Protein AF-A0A533BEF3-F1 (afdb_monomer_lite)

Structure (mmCIF, N/CA/C/O backbone):
data_AF-A0A533BEF3-F1
#
_entry.id   AF-A0A533BEF3-F1
#
loop_
_atom_site.group_PDB
_atom_site.id
_atom_site.type_symbol
_atom_site.label_atom_id
_atom_site.label_alt_id
_atom_site.label_comp_id
_atom_site.label_asym_id
_atom_site.label_entity_id
_atom_site.label_seq_id
_atom_site.pdbx_PDB_ins_code
_atom_site.Cartn_x
_atom_site.Cartn_y
_atom_site.Cartn_z
_atom_site.occupancy
_atom_site.B_iso_or_equiv
_atom_site.auth_seq_id
_atom_site.auth_comp_id
_atom_site.auth_asym_id
_atom_site.auth_atom_id
_atom_site.pdbx_PDB_model_num
ATOM 1 N N . MET A 1 1 ? -1.339 -12.710 -16.846 1.00 56.56 1 MET A N 1
ATOM 2 C CA . MET A 1 1 ? -2.573 -13.052 -16.102 1.00 56.56 1 MET A CA 1
ATOM 3 C C . MET A 1 1 ? -2.544 -12.602 -14.637 1.00 56.56 1 MET A C 1
ATOM 5 O O . MET A 1 1 ? -3.571 -12.123 -14.186 1.00 56.56 1 MET A O 1
ATOM 9 N N . GLY A 1 2 ? -1.405 -12.656 -13.922 1.00 75.44 2 GLY A N 1
ATOM 10 C CA . GLY A 1 2 ? -1.317 -12.231 -12.507 1.00 75.44 2 GLY A CA 1
ATOM 11 C C . GLY A 1 2 ? -1.692 -10.767 -12.227 1.00 75.44 2 GLY A C 1
ATOM 12 O O . GLY A 1 2 ? -2.589 -10.517 -11.439 1.00 75.44 2 GLY A O 1
ATOM 13 N N . PHE A 1 3 ? -1.120 -9.801 -12.958 1.00 76.50 3 PHE A N 1
ATOM 14 C CA . PHE A 1 3 ? -1.339 -8.365 -12.697 1.00 76.50 3 PHE A CA 1
ATOM 15 C C . PHE A 1 3 ? -2.814 -7.922 -12.684 1.00 76.50 3 PHE A C 1
ATOM 17 O O . PHE A 1 3 ? -3.231 -7.159 -11.817 1.00 76.50 3 PHE A O 1
ATOM 24 N N . LEU A 1 4 ? -3.623 -8.409 -13.633 1.00 85.12 4 LEU A N 1
ATOM 25 C CA . LEU A 1 4 ? -5.054 -8.091 -13.675 1.00 85.12 4 LEU A CA 1
ATOM 26 C C . LEU A 1 4 ? -5.804 -8.727 -12.503 1.00 85.12 4 LEU A C 1
ATOM 28 O O . LEU A 1 4 ? -6.655 -8.073 -11.908 1.00 85.12 4 LEU A O 1
ATOM 32 N N . ALA A 1 5 ? -5.474 -9.973 -12.155 1.00 86.94 5 ALA A N 1
ATOM 33 C CA . ALA A 1 5 ? -6.066 -10.648 -11.005 1.00 86.94 5 ALA A CA 1
ATOM 34 C C . ALA A 1 5 ? -5.724 -9.920 -9.694 1.00 86.94 5 ALA A C 1
ATOM 36 O O . ALA A 1 5 ? -6.611 -9.720 -8.862 1.00 86.94 5 ALA A O 1
ATOM 37 N N . ASP A 1 6 ? -4.484 -9.447 -9.547 1.00 84.19 6 ASP A N 1
ATOM 38 C CA . ASP A 1 6 ? -4.043 -8.670 -8.386 1.00 84.19 6 ASP A CA 1
ATOM 39 C C . ASP A 1 6 ? -4.809 -7.350 -8.281 1.00 84.19 6 ASP A C 1
ATOM 41 O O . ASP A 1 6 ? -5.383 -7.046 -7.235 1.00 84.19 6 ASP A O 1
ATOM 45 N N . ILE A 1 7 ? -4.878 -6.584 -9.375 1.00 88.88 7 ILE A N 1
ATOM 46 C CA . ILE A 1 7 ? -5.617 -5.317 -9.431 1.00 88.88 7 ILE A CA 1
ATOM 47 C C . ILE A 1 7 ? -7.087 -5.524 -9.073 1.00 88.88 7 ILE A C 1
ATOM 49 O O . ILE A 1 7 ? -7.611 -4.820 -8.208 1.00 88.88 7 ILE A O 1
ATOM 53 N N . VAL A 1 8 ? -7.748 -6.498 -9.702 1.00 94.62 8 VAL A N 1
ATOM 54 C CA . VAL A 1 8 ? -9.162 -6.794 -9.443 1.00 94.62 8 VAL A CA 1
ATOM 55 C C . VAL A 1 8 ? -9.365 -7.166 -7.979 1.00 94.62 8 VAL A C 1
ATOM 57 O O . VAL A 1 8 ? -10.260 -6.622 -7.335 1.00 94.62 8 VAL A O 1
ATOM 60 N N . THR A 1 9 ? -8.505 -8.021 -7.427 1.00 93.19 9 THR A N 1
ATOM 61 C CA . THR A 1 9 ? -8.588 -8.445 -6.025 1.00 93.19 9 THR A CA 1
ATOM 62 C C . THR A 1 9 ? -8.416 -7.262 -5.075 1.00 93.19 9 THR A C 1
ATOM 64 O O . THR A 1 9 ? -9.235 -7.074 -4.175 1.00 93.19 9 THR A O 1
ATOM 67 N N . ILE A 1 10 ? -7.405 -6.415 -5.294 1.00 91.38 10 ILE A N 1
ATOM 68 C CA . ILE A 1 10 ? -7.146 -5.231 -4.464 1.00 91.38 10 ILE A CA 1
ATOM 69 C C . ILE A 1 10 ? -8.346 -4.282 -4.494 1.00 91.38 10 ILE A C 1
ATOM 71 O O . ILE A 1 10 ? -8.847 -3.893 -3.438 1.00 91.38 10 ILE A O 1
ATOM 75 N N . TYR A 1 11 ? -8.837 -3.925 -5.683 1.00 94.31 11 TYR A N 1
ATOM 76 C CA . TYR A 1 11 ? -9.960 -2.996 -5.796 1.00 94.31 11 TYR A CA 1
ATOM 77 C C . TYR A 1 11 ? -11.272 -3.592 -5.286 1.00 94.31 11 TYR A C 1
ATOM 79 O O . TYR A 1 11 ? -12.079 -2.855 -4.720 1.00 94.31 11 TYR A O 1
ATOM 87 N N . MET A 1 12 ? -11.473 -4.906 -5.403 1.00 96.69 12 MET A N 1
ATOM 88 C CA . MET A 1 12 ? -12.615 -5.588 -4.798 1.00 96.69 12 MET A CA 1
ATOM 89 C C . MET A 1 12 ? -12.552 -5.515 -3.267 1.00 96.69 12 MET A C 1
ATOM 91 O O . MET A 1 12 ? -13.529 -5.103 -2.643 1.00 96.69 12 MET A O 1
ATOM 95 N N . VAL A 1 13 ? -11.406 -5.842 -2.657 1.00 95.31 13 VAL A N 1
ATOM 96 C CA . VAL A 1 13 ? -11.209 -5.755 -1.198 1.00 95.31 13 VAL A CA 1
ATOM 97 C C . VAL A 1 13 ? -11.415 -4.322 -0.706 1.00 95.31 13 VAL A C 1
ATOM 99 O O . VAL A 1 13 ? -12.110 -4.115 0.289 1.00 95.31 13 VAL A O 1
ATOM 102 N N . ILE A 1 14 ? -10.879 -3.326 -1.418 1.00 94.88 14 ILE A N 1
ATOM 103 C CA . ILE A 1 14 ? -11.070 -1.910 -1.080 1.00 94.88 14 ILE A CA 1
ATOM 104 C C . ILE A 1 14 ? -12.545 -1.514 -1.219 1.00 94.88 14 ILE A C 1
ATOM 106 O O . ILE A 1 14 ? -13.108 -0.942 -0.289 1.00 94.88 14 ILE A O 1
ATOM 110 N N . GLY A 1 15 ? -13.194 -1.819 -2.344 1.00 96.69 15 GLY A N 1
ATOM 111 C CA . GLY A 1 15 ? -14.583 -1.434 -2.604 1.00 96.69 15 GLY A CA 1
ATOM 112 C C . GLY A 1 15 ? -15.568 -2.058 -1.612 1.00 96.69 15 GLY A C 1
ATOM 113 O O . GLY A 1 15 ? -16.417 -1.359 -1.046 1.00 96.69 15 GLY A O 1
ATOM 114 N N . VAL A 1 16 ? -15.418 -3.357 -1.340 1.00 97.44 16 VAL A N 1
ATOM 115 C CA . VAL A 1 16 ? -16.210 -4.068 -0.327 1.00 97.44 16 VAL A CA 1
ATOM 116 C C . VAL A 1 16 ? -15.901 -3.522 1.065 1.00 97.44 16 VAL A C 1
ATOM 118 O O . VAL A 1 16 ? -16.828 -3.157 1.786 1.00 97.44 16 VAL A O 1
ATOM 121 N N . GLY A 1 17 ? -14.622 -3.388 1.424 1.00 96.12 17 GLY A N 1
ATOM 122 C CA . GLY A 1 17 ? -14.199 -2.851 2.716 1.00 96.12 17 GLY A CA 1
ATOM 123 C C . GLY A 1 17 ? -14.771 -1.460 2.983 1.00 96.12 17 GLY A C 1
ATOM 124 O O . GLY A 1 17 ? -15.335 -1.223 4.047 1.00 96.12 17 GLY A O 1
ATOM 125 N N . LEU A 1 18 ? -14.713 -0.553 2.003 1.00 96.75 18 LEU A N 1
ATOM 126 C CA . LEU A 1 18 ? -15.270 0.799 2.117 1.00 96.75 18 LEU A CA 1
ATOM 127 C C . LEU A 1 18 ? -16.791 0.772 2.276 1.00 96.75 18 LEU A C 1
ATOM 129 O O . LEU A 1 18 ? -17.336 1.511 3.097 1.00 96.75 18 LEU A O 1
ATOM 133 N N . THR A 1 19 ? -17.480 -0.086 1.522 1.00 97.62 19 THR A N 1
ATOM 134 C CA . THR A 1 19 ? -18.937 -0.250 1.631 1.00 97.62 19 THR A CA 1
ATOM 135 C C . THR A 1 19 ? -19.334 -0.744 3.020 1.00 97.62 19 THR A C 1
ATOM 137 O O . THR A 1 19 ? -20.275 -0.218 3.614 1.00 97.62 19 THR A O 1
ATOM 140 N N . LEU A 1 20 ? -18.599 -1.716 3.562 1.00 97.38 20 LEU A N 1
ATOM 141 C CA . LEU A 1 20 ? -18.828 -2.253 4.901 1.00 97.38 20 LEU A CA 1
ATOM 142 C C . LEU A 1 20 ? -18.455 -1.250 6.000 1.00 97.38 20 LEU A C 1
ATOM 144 O O . LEU A 1 20 ? -19.166 -1.163 6.998 1.00 97.38 20 LEU A O 1
ATOM 148 N N . SER A 1 21 ? -17.403 -0.450 5.817 1.00 95.25 21 SER A N 1
ATOM 149 C CA . SER A 1 21 ? -17.040 0.614 6.762 1.00 95.25 21 SER A CA 1
ATOM 150 C C . SER A 1 21 ? -18.067 1.732 6.815 1.00 95.25 21 SER A C 1
ATOM 152 O O . SER A 1 21 ? -18.360 2.220 7.898 1.00 95.25 21 SER A O 1
ATOM 154 N N . ARG A 1 22 ? -18.664 2.108 5.677 1.00 96.00 22 ARG A N 1
ATOM 155 C CA . ARG A 1 22 ? -19.765 3.089 5.639 1.00 96.00 22 ARG A CA 1
ATOM 156 C C . ARG A 1 22 ? -21.037 2.605 6.335 1.00 96.00 22 ARG A C 1
ATOM 158 O O . ARG A 1 22 ? -21.895 3.417 6.645 1.00 96.00 22 ARG A O 1
ATOM 165 N N . ARG A 1 23 ? -21.173 1.292 6.526 1.00 96.50 23 ARG A N 1
ATOM 166 C CA . ARG A 1 23 ? -22.274 0.653 7.257 1.00 96.50 23 ARG A CA 1
ATOM 167 C C . ARG A 1 23 ? -21.887 0.298 8.698 1.00 96.50 23 ARG A C 1
ATOM 169 O O . ARG A 1 23 ? -22.588 -0.491 9.319 1.00 96.50 23 ARG A O 1
ATOM 176 N N . ASP A 1 24 ? -20.741 0.789 9.177 1.00 93.81 24 ASP A N 1
ATOM 177 C CA . ASP A 1 24 ? -20.169 0.491 10.497 1.00 93.81 24 ASP A CA 1
ATOM 178 C C . ASP A 1 24 ? -19.935 -1.006 10.785 1.00 93.81 24 ASP A C 1
ATOM 180 O O . ASP A 1 24 ? -19.731 -1.411 11.927 1.00 93.81 24 ASP A O 1
ATOM 184 N N . VAL A 1 25 ? -19.895 -1.846 9.742 1.00 96.50 25 VAL A N 1
ATOM 185 C CA . VAL A 1 25 ? -19.677 -3.297 9.869 1.00 96.50 25 VAL A CA 1
ATOM 186 C C . VAL A 1 25 ? -18.202 -3.612 10.116 1.00 96.50 25 VAL A C 1
ATOM 188 O O . VAL A 1 25 ? -17.876 -4.493 10.909 1.00 96.50 25 VAL A O 1
ATOM 191 N N . VAL A 1 26 ? -17.290 -2.902 9.441 1.00 95.56 26 VAL A N 1
ATOM 192 C CA . VAL A 1 26 ? -15.840 -3.079 9.614 1.00 95.56 26 VAL A CA 1
ATOM 193 C C . VAL A 1 26 ? -15.166 -1.758 9.964 1.00 95.56 26 VAL A C 1
ATOM 195 O O . VAL A 1 26 ? -15.376 -0.734 9.317 1.00 95.56 26 VAL A O 1
ATOM 198 N N . GLY A 1 27 ? -14.344 -1.786 11.012 1.00 94.06 27 GLY A N 1
ATOM 199 C CA . GLY A 1 27 ? -13.695 -0.603 11.573 1.00 94.06 27 GLY A CA 1
ATOM 200 C C . GLY A 1 27 ? -12.179 -0.550 11.345 1.00 94.06 27 GLY A C 1
ATOM 201 O O . GLY A 1 27 ? -11.630 -1.310 10.546 1.00 94.06 27 GLY A O 1
ATOM 202 N N . PRO A 1 28 ? -11.465 0.306 12.097 1.00 95.56 28 PRO A N 1
ATOM 203 C CA . PRO A 1 28 ? -10.023 0.503 11.942 1.00 95.56 28 PRO A CA 1
ATOM 204 C C . PRO A 1 28 ? -9.184 -0.777 12.055 1.00 95.56 28 PRO A C 1
ATOM 206 O O . PRO A 1 28 ? -8.220 -0.943 11.317 1.00 95.56 28 PRO A O 1
ATOM 209 N N . ARG A 1 29 ? -9.586 -1.734 12.904 1.00 95.38 29 ARG A N 1
ATOM 210 C CA . ARG A 1 29 ? -8.897 -3.029 13.033 1.00 95.38 29 ARG A CA 1
ATOM 211 C C . ARG A 1 29 ? -8.864 -3.817 11.718 1.00 95.38 29 ARG A C 1
ATOM 213 O O . ARG A 1 29 ? -7.843 -4.416 11.401 1.00 95.38 29 ARG A O 1
ATOM 220 N N . PHE A 1 30 ? -9.959 -3.822 10.956 1.00 96.31 30 PHE A N 1
ATOM 221 C CA . PHE A 1 30 ? -10.015 -4.496 9.655 1.00 96.31 30 PHE A CA 1
ATOM 222 C C . PHE A 1 30 ? -8.999 -3.881 8.688 1.00 96.31 30 PHE A C 1
ATOM 224 O O . PHE A 1 30 ? -8.177 -4.595 8.121 1.00 96.31 30 PHE A O 1
ATOM 231 N N . TRP A 1 31 ? -8.996 -2.551 8.577 1.00 97.50 31 TRP A N 1
ATOM 232 C CA . TRP A 1 31 ? -8.072 -1.828 7.704 1.00 97.50 31 TRP A CA 1
ATOM 233 C C . TRP A 1 31 ? -6.611 -1.979 8.116 1.00 97.50 31 TRP A C 1
ATOM 235 O O . TRP A 1 31 ? -5.755 -2.098 7.246 1.00 97.50 31 TRP A O 1
ATOM 245 N N . ALA A 1 32 ? -6.326 -2.050 9.417 1.00 97.12 32 ALA A N 1
ATOM 246 C CA . ALA A 1 32 ? -4.986 -2.339 9.912 1.00 97.12 32 ALA A CA 1
ATOM 247 C C . ALA A 1 32 ? -4.503 -3.731 9.467 1.00 97.12 32 ALA A C 1
ATOM 249 O O . ALA A 1 32 ? -3.377 -3.861 8.996 1.00 97.12 32 ALA A O 1
ATOM 250 N N . MET A 1 33 ? -5.352 -4.762 9.562 1.00 96.88 33 MET A N 1
ATOM 251 C CA . MET A 1 33 ? -4.995 -6.124 9.136 1.00 96.88 33 MET A CA 1
ATOM 252 C C . MET A 1 33 ? -4.830 -6.229 7.616 1.00 96.88 33 MET A C 1
ATOM 254 O O . MET A 1 33 ? -3.832 -6.775 7.149 1.00 96.88 33 MET A O 1
ATOM 258 N N . ILE A 1 34 ? -5.771 -5.678 6.843 1.00 97.25 34 ILE A N 1
ATOM 259 C CA . ILE A 1 34 ? -5.695 -5.665 5.374 1.00 97.25 34 ILE A CA 1
ATOM 260 C C . ILE A 1 34 ? -4.472 -4.877 4.897 1.00 97.25 34 ILE A C 1
ATOM 262 O O . ILE A 1 34 ? -3.746 -5.344 4.023 1.00 97.25 34 ILE A O 1
ATOM 266 N N . GLY A 1 35 ? -4.216 -3.710 5.488 1.00 97.06 35 GLY A N 1
ATOM 267 C CA . GLY A 1 35 ? -3.062 -2.879 5.167 1.00 97.06 35 GLY A CA 1
ATOM 268 C C . GLY A 1 35 ? -1.734 -3.563 5.499 1.00 97.06 35 GLY A C 1
ATOM 269 O O . GLY A 1 35 ? -0.856 -3.634 4.640 1.00 97.06 35 GLY A O 1
ATOM 270 N N . ALA A 1 36 ? -1.613 -4.166 6.687 1.00 97.38 36 ALA A N 1
ATOM 271 C CA . ALA A 1 36 ? -0.434 -4.942 7.073 1.00 97.38 36 ALA A CA 1
ATOM 272 C C . ALA A 1 36 ? -0.199 -6.143 6.142 1.00 97.38 36 ALA A C 1
ATOM 274 O O . ALA A 1 36 ? 0.929 -6.367 5.701 1.00 97.38 36 ALA A O 1
ATOM 275 N N . GLY A 1 37 ? -1.261 -6.873 5.785 1.00 96.88 37 GLY A N 1
ATOM 276 C CA . GLY A 1 37 ? -1.189 -7.952 4.799 1.00 96.88 37 GLY A CA 1
ATOM 277 C C . GLY A 1 37 ? -0.739 -7.450 3.426 1.00 96.88 37 GLY A C 1
ATOM 278 O O . GLY A 1 37 ? 0.161 -8.027 2.823 1.00 96.88 37 GLY A O 1
ATOM 279 N N . GLY A 1 38 ? -1.296 -6.329 2.961 1.00 94.69 38 GLY A N 1
ATOM 280 C CA . GLY A 1 38 ? -0.904 -5.688 1.706 1.00 94.69 38 GLY A CA 1
ATOM 281 C C . GLY A 1 38 ? 0.563 -5.249 1.678 1.00 94.69 38 GLY A C 1
ATOM 282 O O . GLY A 1 38 ? 1.225 -5.431 0.658 1.00 94.69 38 GLY A O 1
ATOM 283 N N . LEU A 1 39 ? 1.094 -4.726 2.788 1.00 96.38 39 LEU A N 1
ATOM 284 C CA . LEU A 1 39 ? 2.514 -4.374 2.921 1.00 96.38 39 LEU A CA 1
ATOM 285 C C . LEU A 1 39 ? 3.412 -5.605 2.893 1.00 96.38 39 LEU A C 1
ATOM 287 O O . LEU A 1 39 ? 4.409 -5.607 2.177 1.00 96.38 39 LEU A O 1
ATOM 291 N N . ALA A 1 40 ? 3.058 -6.645 3.651 1.00 95.69 40 ALA A N 1
ATOM 292 C CA . ALA A 1 40 ? 3.826 -7.883 3.691 1.00 95.69 40 ALA A CA 1
ATOM 293 C C . ALA A 1 40 ? 3.883 -8.538 2.305 1.00 95.69 40 ALA A C 1
ATOM 295 O O . ALA A 1 40 ? 4.961 -8.911 1.847 1.00 95.69 40 ALA A O 1
ATOM 296 N N . LEU A 1 41 ? 2.745 -8.610 1.608 1.00 92.44 41 LEU A N 1
ATOM 297 C CA . LEU A 1 41 ? 2.683 -9.134 0.247 1.00 92.44 41 LEU A CA 1
ATOM 298 C C . LEU A 1 41 ? 3.448 -8.244 -0.735 1.00 92.44 41 LEU A C 1
ATOM 300 O O . LEU A 1 41 ? 4.270 -8.758 -1.479 1.00 92.44 41 LEU A O 1
ATOM 304 N N . GLY A 1 42 ? 3.263 -6.921 -0.700 1.00 92.44 42 GLY A N 1
ATOM 305 C CA . GLY A 1 42 ? 4.002 -5.998 -1.570 1.00 92.44 42 GLY A CA 1
ATOM 306 C C . GLY A 1 42 ? 5.520 -6.078 -1.375 1.00 92.44 42 GLY A C 1
ATOM 307 O O . GLY A 1 42 ? 6.271 -6.057 -2.350 1.00 92.44 42 GLY A O 1
ATOM 308 N N . TRP A 1 43 ? 5.973 -6.239 -0.129 1.00 94.12 43 TRP A N 1
ATOM 309 C CA . TRP A 1 43 ? 7.375 -6.497 0.192 1.00 94.12 43 TRP A CA 1
ATOM 310 C C . TRP A 1 43 ? 7.848 -7.844 -0.366 1.00 94.12 43 TRP A C 1
ATOM 312 O O . TRP A 1 43 ? 8.870 -7.898 -1.053 1.00 94.12 43 TRP A O 1
ATOM 322 N N . LEU A 1 44 ? 7.100 -8.926 -0.118 1.00 93.19 44 LEU A N 1
ATOM 323 C CA . LEU A 1 44 ? 7.421 -10.261 -0.631 1.00 93.19 44 LEU A CA 1
ATOM 324 C C . LEU A 1 44 ? 7.489 -10.294 -2.159 1.00 93.19 44 LEU A C 1
ATOM 326 O O . LEU A 1 44 ? 8.364 -10.956 -2.709 1.00 93.19 44 LEU A O 1
ATOM 330 N N . SER A 1 45 ? 6.625 -9.540 -2.831 1.00 90.50 45 SER A N 1
ATOM 331 C CA . SER A 1 45 ? 6.568 -9.478 -4.287 1.00 90.50 45 SER A CA 1
ATOM 332 C C . SER A 1 45 ? 7.736 -8.735 -4.927 1.00 90.50 45 SER A C 1
ATOM 334 O O . SER A 1 45 ? 8.007 -9.008 -6.088 1.00 90.50 45 SER A O 1
ATOM 336 N N . HIS A 1 46 ? 8.430 -7.813 -4.247 1.00 91.44 46 HIS A N 1
ATOM 337 C CA . HIS A 1 46 ? 9.396 -6.931 -4.937 1.00 91.44 46 HIS A CA 1
ATOM 338 C C . HIS A 1 46 ? 10.719 -6.672 -4.214 1.00 91.44 46 HIS A C 1
ATOM 340 O O . HIS A 1 46 ? 11.683 -6.234 -4.843 1.00 91.44 46 HIS A O 1
ATOM 346 N N . SER A 1 47 ? 10.784 -6.916 -2.908 1.00 89.62 47 SER A N 1
ATOM 347 C CA . SER A 1 47 ? 11.939 -6.558 -2.073 1.00 89.62 47 SER A CA 1
ATOM 348 C C . SER A 1 47 ? 12.493 -7.729 -1.260 1.00 89.62 47 SER A C 1
ATOM 350 O O . SER A 1 47 ? 13.589 -7.639 -0.716 1.00 89.62 47 SER A O 1
ATOM 352 N N . SER A 1 48 ? 11.756 -8.835 -1.185 1.00 88.38 48 SER A N 1
ATOM 353 C CA . SER A 1 48 ? 12.210 -10.081 -0.573 1.00 88.38 48 SER A CA 1
ATOM 354 C C . SER A 1 48 ? 13.268 -10.790 -1.428 1.00 88.38 48 SER A C 1
ATOM 356 O O . SER A 1 48 ? 13.174 -10.743 -2.652 1.00 88.38 48 SER A O 1
ATOM 358 N N . PRO A 1 49 ? 14.218 -11.530 -0.825 1.00 88.69 49 PRO A N 1
ATOM 359 C CA . PRO A 1 49 ? 15.167 -12.366 -1.568 1.00 88.69 49 PRO A CA 1
ATOM 360 C C . PRO A 1 49 ? 14.504 -13.509 -2.358 1.00 88.69 49 PRO A C 1
ATOM 362 O O . PRO A 1 49 ? 15.167 -14.145 -3.168 1.00 88.69 49 PRO A O 1
ATOM 365 N N . PHE A 1 50 ? 13.215 -13.778 -2.128 1.00 89.19 50 PHE A N 1
ATOM 366 C CA . PHE A 1 50 ? 12.457 -14.849 -2.785 1.00 89.19 50 PHE A CA 1
ATOM 367 C C . PHE A 1 50 ? 11.617 -14.375 -3.979 1.00 89.19 50 PHE A C 1
ATOM 369 O O . PHE A 1 50 ? 10.793 -15.139 -4.472 1.00 89.19 50 PHE A O 1
ATOM 376 N N . THR A 1 51 ? 11.745 -13.114 -4.403 1.00 90.62 51 THR A N 1
ATOM 377 C CA . THR A 1 51 ? 10.942 -12.596 -5.517 1.00 90.62 51 THR A CA 1
ATOM 378 C C . THR A 1 51 ? 11.536 -12.931 -6.884 1.00 90.62 51 THR A C 1
ATOM 380 O O . THR A 1 51 ? 12.722 -12.713 -7.128 1.00 90.62 51 THR A O 1
ATOM 383 N N . ASP A 1 52 ? 10.672 -13.338 -7.812 1.00 86.75 52 ASP A N 1
ATOM 384 C CA . ASP A 1 52 ? 10.990 -13.444 -9.240 1.00 86.75 52 ASP A CA 1
ATOM 385 C C . ASP A 1 52 ? 10.978 -12.074 -9.955 1.00 86.75 52 ASP A C 1
ATOM 387 O O . ASP A 1 52 ? 11.389 -11.960 -11.110 1.00 86.75 52 ASP A O 1
ATOM 391 N N . GLN A 1 53 ? 10.485 -11.017 -9.294 1.00 88.00 53 GLN A N 1
ATOM 392 C CA . GLN A 1 53 ? 10.334 -9.663 -9.843 1.00 88.00 53 GLN A CA 1
ATOM 393 C C . GLN A 1 53 ? 10.901 -8.589 -8.898 1.00 88.00 53 GLN A C 1
ATOM 395 O O . GLN A 1 53 ? 10.141 -7.797 -8.321 1.00 88.00 53 GLN A O 1
ATOM 400 N N . PRO A 1 54 ? 12.236 -8.523 -8.734 1.00 93.62 54 PRO A N 1
ATOM 401 C CA . PRO A 1 54 ? 12.869 -7.493 -7.918 1.00 93.62 54 PRO A CA 1
ATOM 402 C C . PRO A 1 54 ? 12.662 -6.095 -8.517 1.00 93.62 54 PRO A C 1
ATOM 404 O O . PRO A 1 54 ? 12.424 -5.941 -9.715 1.00 93.62 54 PRO A O 1
ATOM 407 N N . VAL A 1 55 ? 12.829 -5.048 -7.703 1.00 93.12 55 VAL A N 1
ATOM 408 C CA . VAL A 1 55 ? 12.699 -3.643 -8.155 1.00 93.12 55 VAL A CA 1
ATOM 409 C C . VAL A 1 55 ? 13.566 -3.330 -9.385 1.00 93.12 55 VAL A C 1
ATOM 411 O O . VAL A 1 55 ? 13.128 -2.604 -10.276 1.00 93.12 55 VAL A O 1
ATOM 414 N N . SER A 1 56 ? 14.766 -3.909 -9.481 1.00 93.12 56 SER A N 1
ATOM 415 C CA . SER A 1 56 ? 15.632 -3.762 -10.659 1.00 93.12 56 SER A CA 1
ATOM 416 C C . SER A 1 56 ? 15.007 -4.354 -11.925 1.00 93.12 56 SER A C 1
ATOM 418 O O . SER A 1 56 ? 15.091 -3.741 -12.987 1.00 93.12 56 SER A O 1
ATOM 420 N N . ALA A 1 57 ? 14.321 -5.496 -11.823 1.00 93.75 57 ALA A N 1
ATOM 421 C CA . ALA A 1 57 ? 13.597 -6.088 -12.945 1.00 93.75 57 ALA A CA 1
ATOM 422 C C . ALA A 1 57 ? 12.434 -5.192 -13.395 1.00 93.75 57 ALA A C 1
ATOM 424 O O . ALA A 1 57 ? 12.225 -5.024 -14.593 1.00 93.75 57 ALA A O 1
ATOM 425 N N . ILE A 1 58 ? 11.728 -4.549 -12.457 1.00 91.81 58 ILE A N 1
ATOM 426 C CA . ILE A 1 58 ? 10.666 -3.578 -12.778 1.00 91.81 58 ILE A CA 1
ATOM 427 C C . ILE A 1 58 ? 11.239 -2.381 -13.537 1.00 91.81 58 ILE A C 1
ATOM 429 O O . ILE A 1 58 ? 10.663 -1.961 -14.535 1.00 91.81 58 ILE A O 1
ATOM 433 N N . PHE A 1 59 ? 12.373 -1.840 -13.087 1.00 95.00 59 PHE A N 1
ATOM 434 C CA . PHE A 1 59 ? 13.026 -0.711 -13.748 1.00 95.00 59 PHE A CA 1
ATOM 435 C C . PHE A 1 59 ? 13.443 -1.053 -15.184 1.00 95.00 59 PHE A C 1
ATOM 437 O O . PHE A 1 59 ? 13.141 -0.307 -16.115 1.00 95.00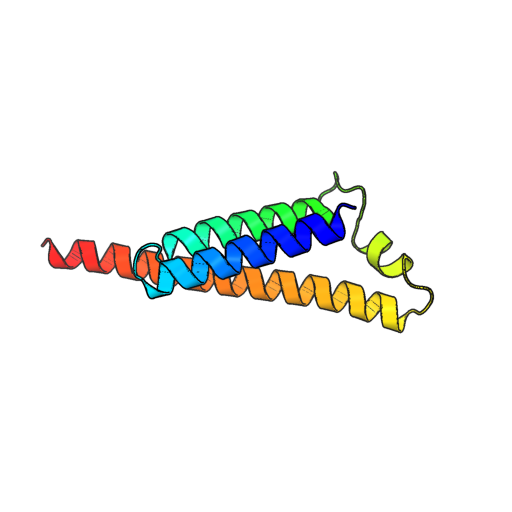 59 PHE A O 1
ATOM 444 N N . HIS A 1 60 ? 14.097 -2.203 -15.368 1.00 94.75 60 HIS A N 1
ATOM 445 C CA . HIS A 1 60 ? 14.628 -2.637 -16.661 1.00 94.75 60 HIS A CA 1
ATOM 446 C C . HIS A 1 60 ? 13.577 -3.230 -17.611 1.00 94.75 60 HIS A C 1
ATOM 448 O O . HIS A 1 60 ? 13.880 -3.441 -18.783 1.00 94.75 60 HIS A O 1
ATOM 454 N N . ALA A 1 61 ? 12.341 -3.457 -17.155 1.00 93.31 61 ALA A N 1
ATOM 455 C CA . ALA A 1 61 ? 11.242 -3.886 -18.021 1.00 93.31 61 ALA A CA 1
ATOM 456 C C . ALA A 1 61 ? 10.819 -2.808 -19.039 1.00 93.31 61 ALA A C 1
ATOM 458 O O . ALA A 1 61 ? 10.130 -3.108 -20.016 1.00 93.31 61 ALA A O 1
ATOM 459 N N . TYR A 1 62 ? 11.215 -1.552 -18.820 1.00 94.81 62 TYR A N 1
ATOM 460 C CA . TYR A 1 62 ? 10.862 -0.428 -19.677 1.00 94.81 62 TYR A CA 1
ATOM 461 C C . TYR A 1 62 ? 12.031 -0.020 -20.572 1.00 94.81 62 TYR A C 1
ATOM 463 O O . TYR A 1 62 ? 13.168 0.098 -20.127 1.00 94.81 62 TYR A O 1
ATOM 471 N N . HIS A 1 63 ? 11.725 0.267 -21.841 1.00 91.12 63 HIS A N 1
ATOM 472 C CA . HIS A 1 63 ? 12.724 0.688 -22.829 1.00 91.12 63 HIS A CA 1
ATOM 473 C C . HIS A 1 63 ? 13.343 2.054 -22.512 1.00 91.12 63 HIS A C 1
ATOM 475 O O . HIS A 1 63 ? 14.496 2.299 -22.854 1.00 91.12 63 HIS A O 1
ATOM 481 N N . SER A 1 64 ? 12.582 2.961 -21.892 1.00 96.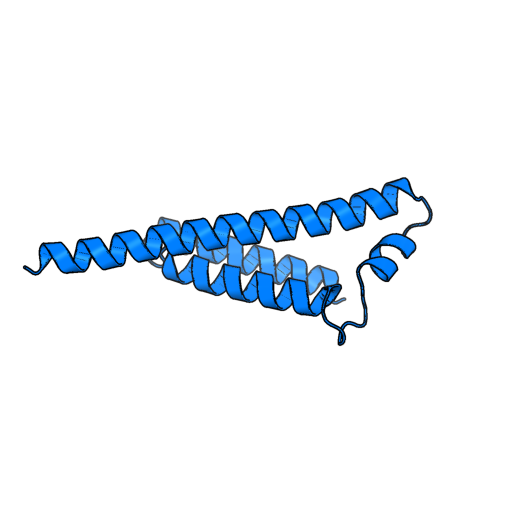25 64 SER A N 1
ATOM 482 C CA . SER A 1 64 ? 13.073 4.286 -21.520 1.00 96.25 64 SER A CA 1
ATOM 483 C C . SER A 1 64 ? 13.351 4.371 -20.023 1.00 96.25 64 SER A C 1
ATOM 485 O O . SER A 1 64 ? 12.543 3.945 -19.194 1.00 96.25 64 SER A O 1
ATOM 487 N N . THR A 1 65 ? 14.469 5.010 -19.674 1.00 95.44 65 THR A N 1
ATOM 488 C CA . THR A 1 65 ? 14.856 5.287 -18.285 1.00 95.44 65 THR A CA 1
ATOM 489 C C . THR A 1 65 ? 13.745 6.014 -17.530 1.00 95.44 65 THR A C 1
ATOM 491 O O . THR A 1 65 ? 13.433 5.662 -16.398 1.00 95.44 65 THR A O 1
ATOM 494 N N . THR A 1 66 ? 13.091 6.994 -18.163 1.00 96.81 66 THR A N 1
ATOM 495 C CA . THR A 1 66 ? 11.993 7.754 -17.550 1.00 96.81 66 THR A CA 1
ATOM 496 C C . THR A 1 66 ? 10.808 6.865 -17.182 1.00 96.81 66 THR A C 1
ATOM 498 O O . THR A 1 66 ? 10.252 7.022 -16.097 1.00 96.81 66 THR A O 1
ATOM 501 N N . ALA A 1 67 ? 10.432 5.911 -18.041 1.00 96.56 67 ALA A N 1
ATOM 502 C CA . ALA A 1 67 ? 9.345 4.985 -17.739 1.00 96.56 67 ALA A CA 1
ATOM 503 C C . ALA A 1 67 ? 9.725 4.007 -16.615 1.00 96.56 67 ALA A C 1
ATOM 505 O O . ALA A 1 67 ? 8.907 3.763 -15.731 1.00 96.56 67 ALA A O 1
ATOM 506 N N . GLY A 1 68 ? 10.977 3.533 -16.585 1.00 96.25 68 GLY A N 1
ATOM 507 C CA . GLY A 1 68 ? 11.498 2.719 -15.482 1.00 96.25 68 GLY A CA 1
ATOM 508 C C . GLY A 1 68 ? 11.474 3.459 -14.139 1.00 96.25 68 GLY A C 1
ATOM 509 O O . GLY A 1 68 ? 10.979 2.922 -13.146 1.00 96.25 68 GLY A O 1
ATOM 510 N N . ILE A 1 69 ? 11.927 4.722 -14.110 1.00 97.38 69 ILE A N 1
ATOM 511 C CA . ILE A 1 69 ? 11.850 5.589 -12.919 1.00 97.38 69 ILE A CA 1
ATOM 512 C C . ILE A 1 69 ? 10.398 5.763 -12.478 1.00 97.38 69 ILE A C 1
ATOM 514 O O . ILE A 1 69 ? 10.101 5.623 -11.293 1.00 97.38 69 ILE A O 1
ATOM 518 N N . LEU A 1 70 ? 9.490 6.054 -13.414 1.00 97.62 70 LEU A N 1
ATOM 519 C CA . LEU A 1 70 ? 8.081 6.264 -13.098 1.00 97.62 70 LEU A CA 1
ATOM 520 C C . LEU A 1 70 ? 7.447 5.000 -12.510 1.00 97.62 70 LEU A C 1
ATOM 522 O O . LEU A 1 70 ? 6.752 5.087 -11.503 1.00 97.62 70 LEU A O 1
ATOM 526 N N . ALA A 1 71 ? 7.728 3.827 -13.078 1.00 94.81 71 ALA A N 1
ATOM 527 C CA . ALA A 1 71 ? 7.201 2.558 -12.587 1.00 94.81 71 ALA A CA 1
ATOM 528 C C . ALA A 1 71 ? 7.666 2.251 -11.154 1.00 94.81 71 ALA A C 1
ATOM 530 O O . ALA A 1 71 ? 6.843 1.942 -10.287 1.00 94.81 71 ALA A O 1
ATOM 531 N N . VAL A 1 72 ? 8.967 2.398 -10.878 1.00 95.88 72 VAL A N 1
ATOM 532 C CA . VAL A 1 72 ? 9.511 2.234 -9.519 1.00 95.88 72 VAL A CA 1
ATOM 533 C C . VAL A 1 72 ? 8.948 3.298 -8.575 1.00 95.88 72 VAL A C 1
ATOM 535 O O . VAL A 1 72 ? 8.549 2.977 -7.457 1.00 95.88 72 VAL A O 1
ATOM 538 N N . GLY A 1 73 ? 8.844 4.547 -9.029 1.00 96.88 73 GLY A N 1
ATOM 539 C CA . GLY A 1 73 ? 8.247 5.643 -8.269 1.00 96.88 73 GLY A CA 1
ATOM 540 C C . GLY A 1 73 ? 6.794 5.361 -7.882 1.00 96.88 73 GLY A C 1
ATOM 541 O O . GLY A 1 73 ? 6.427 5.539 -6.723 1.00 96.88 73 GLY A O 1
ATOM 542 N N . CYS A 1 74 ? 5.981 4.842 -8.805 1.00 95.56 74 CYS A N 1
ATOM 543 C CA . CYS A 1 74 ? 4.606 4.424 -8.534 1.00 95.56 74 CYS A CA 1
ATOM 544 C C . CYS A 1 74 ? 4.539 3.275 -7.521 1.00 95.56 74 CYS A C 1
ATOM 546 O O . CYS A 1 74 ? 3.673 3.293 -6.644 1.00 95.56 74 CYS A O 1
ATOM 548 N N . LEU A 1 75 ? 5.448 2.299 -7.606 1.00 93.50 75 LEU A N 1
ATOM 549 C CA . LEU A 1 75 ? 5.534 1.220 -6.622 1.00 93.50 75 LEU A CA 1
ATOM 550 C C . LEU A 1 75 ? 5.857 1.770 -5.225 1.00 93.50 75 LEU A C 1
ATOM 552 O O . LEU A 1 75 ? 5.145 1.454 -4.271 1.00 93.50 75 LEU A O 1
ATOM 556 N N . VAL A 1 76 ? 6.885 2.614 -5.102 1.00 96.19 76 VAL A N 1
ATOM 557 C CA . VAL A 1 76 ? 7.273 3.220 -3.817 1.00 96.19 76 VAL A CA 1
ATOM 558 C C . VAL A 1 76 ? 6.134 4.064 -3.258 1.00 96.19 76 VAL A C 1
ATOM 560 O O . VAL A 1 76 ? 5.769 3.896 -2.095 1.00 96.19 76 VAL A O 1
ATOM 563 N N . LEU A 1 77 ? 5.529 4.920 -4.086 1.00 97.00 77 LEU A N 1
ATOM 564 C CA . LEU A 1 77 ? 4.398 5.752 -3.688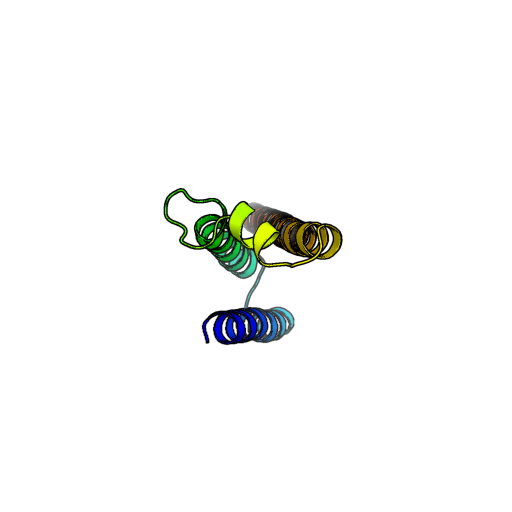 1.00 97.00 77 LEU A CA 1
ATOM 565 C C . LEU A 1 77 ? 3.255 4.893 -3.146 1.00 97.00 77 LEU A C 1
ATOM 567 O O . LEU A 1 77 ? 2.767 5.152 -2.049 1.00 97.00 77 LEU A O 1
ATOM 571 N N . ARG A 1 78 ? 2.883 3.825 -3.862 1.00 93.38 78 ARG A N 1
ATOM 572 C CA . ARG A 1 78 ? 1.859 2.877 -3.411 1.00 93.38 78 ARG A CA 1
ATOM 573 C C . ARG A 1 78 ? 2.217 2.263 -2.056 1.00 93.38 78 ARG A C 1
ATOM 575 O O . ARG A 1 78 ? 1.364 2.241 -1.172 1.00 93.38 78 ARG A O 1
ATOM 582 N N . MET A 1 79 ? 3.446 1.781 -1.875 1.00 96.38 79 MET A N 1
ATOM 583 C CA . MET A 1 79 ? 3.879 1.168 -0.611 1.00 96.38 79 MET A CA 1
ATOM 584 C C . MET A 1 79 ? 3.820 2.165 0.550 1.00 96.38 79 MET A C 1
ATOM 586 O O . MET A 1 79 ? 3.300 1.834 1.616 1.00 96.38 79 MET A O 1
ATOM 590 N N . VAL A 1 80 ? 4.265 3.404 0.332 1.00 97.81 80 VAL A N 1
ATOM 591 C CA . VAL A 1 80 ? 4.183 4.479 1.332 1.00 97.81 80 VAL A CA 1
ATOM 592 C C . VAL A 1 80 ? 2.728 4.817 1.657 1.00 97.81 80 VAL A C 1
ATOM 594 O O . VAL A 1 80 ? 2.378 4.929 2.831 1.00 97.81 80 VAL A O 1
ATOM 597 N N . THR A 1 81 ? 1.852 4.929 0.656 1.00 97.12 81 THR A N 1
ATOM 598 C CA . THR A 1 81 ? 0.421 5.185 0.878 1.00 97.12 81 THR A CA 1
ATOM 599 C C . THR A 1 81 ? -0.220 4.091 1.731 1.00 97.12 81 THR A C 1
ATOM 601 O O . THR A 1 81 ? -0.913 4.403 2.700 1.00 97.12 81 THR A O 1
ATOM 604 N N . VAL A 1 82 ? 0.029 2.815 1.417 1.00 96.25 82 VAL A N 1
ATOM 605 C CA . VAL A 1 82 ? -0.508 1.695 2.207 1.00 96.25 82 VAL A CA 1
ATOM 606 C C . VAL A 1 82 ? 0.073 1.703 3.622 1.00 96.25 82 VAL A C 1
ATOM 608 O O . VAL A 1 82 ? -0.671 1.479 4.577 1.00 96.25 82 VAL A O 1
ATOM 611 N N . LEU A 1 83 ? 1.361 2.016 3.787 1.00 98.00 83 LEU A N 1
ATOM 612 C CA . LEU A 1 83 ? 1.998 2.128 5.100 1.00 98.00 83 LEU A CA 1
ATOM 613 C C . LEU A 1 83 ? 1.319 3.192 5.961 1.00 98.00 83 LEU A C 1
ATOM 615 O O . LEU A 1 83 ? 0.884 2.890 7.071 1.00 98.00 83 LEU A O 1
ATOM 619 N N . LEU A 1 84 ? 1.171 4.409 5.440 1.00 98.31 84 LEU A N 1
ATOM 620 C CA . LEU A 1 84 ? 0.539 5.509 6.166 1.00 98.31 84 LEU A CA 1
ATOM 621 C C . LEU A 1 84 ? -0.924 5.200 6.507 1.00 98.31 84 LEU A C 1
ATOM 623 O O . LEU A 1 84 ? -1.336 5.411 7.646 1.00 98.31 84 LEU A O 1
ATOM 627 N N . ALA A 1 85 ? -1.687 4.631 5.570 1.00 96.56 85 ALA A N 1
ATOM 628 C CA . ALA A 1 85 ? -3.068 4.219 5.823 1.00 96.56 85 ALA A CA 1
ATOM 629 C C . ALA A 1 85 ? -3.159 3.129 6.907 1.00 96.56 85 ALA A C 1
ATOM 631 O O . ALA A 1 85 ? -4.039 3.174 7.768 1.00 96.56 85 ALA A O 1
ATOM 632 N N . THR A 1 86 ? -2.222 2.176 6.906 1.00 97.88 86 THR A N 1
ATOM 633 C CA . THR A 1 86 ? -2.136 1.115 7.921 1.00 97.88 86 THR A CA 1
ATOM 634 C C . THR A 1 86 ? -1.810 1.697 9.293 1.00 97.88 86 THR A C 1
ATOM 636 O O . THR A 1 86 ? -2.475 1.360 10.272 1.00 97.88 86 THR A O 1
ATOM 639 N N . LEU A 1 87 ? -0.833 2.605 9.374 1.00 98.19 87 LEU A N 1
ATOM 640 C CA . LEU A 1 87 ? -0.476 3.297 10.615 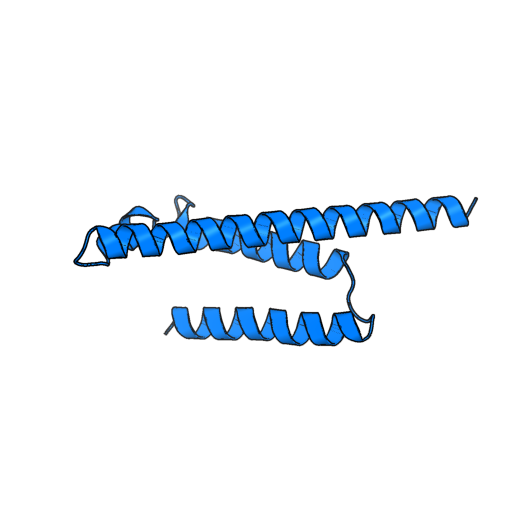1.00 98.19 87 LEU A CA 1
ATOM 641 C C . LEU A 1 87 ? -1.651 4.116 11.153 1.00 98.19 87 LEU A C 1
ATOM 643 O O . LEU A 1 87 ? -1.973 4.017 12.335 1.00 98.19 87 LEU A O 1
ATOM 647 N N . GLN A 1 88 ? -2.346 4.857 10.290 1.00 97.44 88 GLN A N 1
ATOM 648 C CA . GLN A 1 88 ? -3.543 5.600 10.675 1.00 97.44 88 GLN A CA 1
ATOM 649 C C . GLN A 1 88 ? -4.639 4.662 11.202 1.00 97.44 88 GLN A C 1
ATOM 651 O O . GLN A 1 88 ? -5.252 4.941 12.234 1.00 97.44 88 GLN A O 1
ATOM 656 N N . ALA A 1 89 ? -4.875 3.529 10.537 1.00 96.62 89 ALA A N 1
ATOM 657 C CA . ALA A 1 89 ? -5.844 2.534 10.984 1.00 96.62 89 ALA A CA 1
ATOM 658 C C . ALA A 1 89 ? -5.462 1.921 12.345 1.00 96.62 89 ALA A C 1
ATOM 660 O O . ALA A 1 89 ? -6.329 1.749 13.205 1.00 96.62 89 ALA A O 1
ATOM 661 N N . LEU A 1 90 ? -4.174 1.651 12.573 1.00 97.00 90 LEU A N 1
ATOM 662 C CA . LEU A 1 90 ? -3.652 1.186 13.860 1.00 97.00 90 LEU A CA 1
ATOM 663 C C . LEU A 1 90 ? -3.849 2.229 14.966 1.00 97.00 90 LEU A C 1
ATOM 665 O O . LEU A 1 90 ? -4.321 1.873 16.044 1.00 97.00 90 LEU A O 1
ATOM 669 N N . MET A 1 91 ? -3.559 3.506 14.700 1.00 96.56 91 MET A N 1
ATOM 670 C CA . MET A 1 91 ? -3.781 4.597 15.659 1.00 96.56 91 MET A CA 1
ATOM 671 C C . MET A 1 91 ? -5.267 4.750 16.008 1.00 96.56 91 MET A C 1
ATOM 673 O O . MET A 1 91 ? -5.639 4.860 17.173 1.00 96.56 91 MET A O 1
ATOM 677 N N . LEU A 1 92 ? -6.152 4.710 15.011 1.00 95.12 92 LEU A N 1
ATOM 678 C CA . LEU A 1 92 ? -7.595 4.771 15.250 1.00 95.12 92 LEU A CA 1
ATOM 679 C C . LEU A 1 92 ? -8.098 3.553 16.032 1.00 95.12 92 LEU A C 1
ATOM 681 O O . LEU A 1 92 ? -9.018 3.676 16.843 1.00 95.12 92 LEU A O 1
ATOM 685 N N . TRP A 1 93 ? -7.519 2.375 15.798 1.00 94.12 93 TRP A N 1
ATOM 686 C CA . TRP A 1 93 ? -7.853 1.181 16.562 1.00 94.12 93 TRP A CA 1
ATOM 687 C C . TRP A 1 93 ? -7.384 1.296 18.015 1.00 94.12 93 TRP A C 1
ATOM 689 O O . TRP A 1 93 ? -8.185 1.026 18.913 1.00 94.12 93 TRP A O 1
ATOM 699 N N . SER A 1 94 ? -6.147 1.741 18.257 1.00 93.06 94 SER A N 1
ATOM 700 C CA . SER A 1 94 ? -5.620 1.898 19.614 1.00 93.06 94 SER A CA 1
ATOM 701 C C . SER A 1 94 ? -6.454 2.897 20.411 1.00 93.06 94 SER A C 1
ATOM 703 O O . SER A 1 94 ? -6.948 2.532 21.471 1.00 93.06 94 SER A O 1
ATOM 705 N N . HIS A 1 95 ? -6.751 4.080 19.863 1.00 92.00 95 HIS A N 1
ATOM 706 C CA . HIS A 1 95 ? -7.595 5.076 20.532 1.00 92.00 95 HIS A CA 1
ATOM 707 C C . HIS A 1 95 ? -8.988 4.546 20.899 1.00 92.00 95 HIS A C 1
ATOM 709 O O . HIS A 1 95 ? -9.480 4.813 21.997 1.00 92.00 95 HIS A O 1
ATOM 715 N N . ARG A 1 96 ? -9.623 3.764 20.015 1.00 87.62 96 ARG A N 1
ATOM 716 C CA . ARG A 1 96 ? -10.926 3.141 20.310 1.00 87.62 96 ARG A CA 1
ATOM 717 C C . ARG A 1 96 ? -10.818 2.074 21.400 1.00 87.62 96 ARG A C 1
ATOM 719 O O . ARG A 1 96 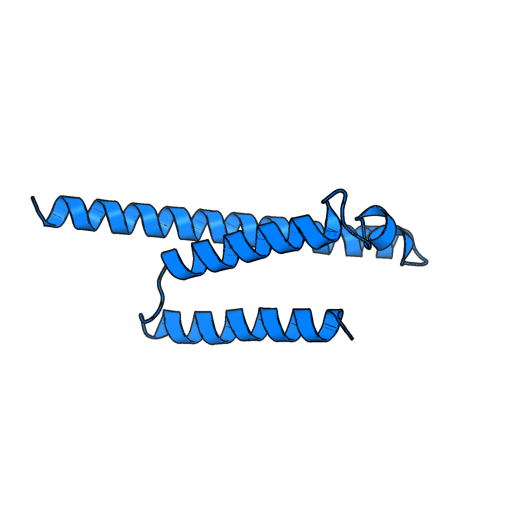? -11.713 1.974 22.233 1.00 87.62 96 ARG A O 1
ATOM 726 N N . ALA A 1 97 ? -9.735 1.298 21.416 1.00 83.12 97 ALA A N 1
ATOM 727 C CA . ALA A 1 97 ? -9.497 0.305 22.459 1.00 83.12 97 ALA A CA 1
ATOM 728 C C . ALA A 1 97 ? -9.289 0.966 23.833 1.00 83.12 97 ALA A C 1
ATOM 730 O O . ALA A 1 97 ? -9.887 0.522 24.813 1.00 83.12 97 ALA A O 1
ATOM 731 N N . THR A 1 98 ? -8.522 2.060 23.904 1.00 80.50 98 THR A N 1
ATOM 732 C CA . THR A 1 98 ? -8.291 2.789 25.161 1.00 80.50 98 THR A CA 1
ATOM 733 C C . THR A 1 98 ? -9.557 3.483 25.671 1.00 80.50 98 THR A C 1
ATOM 735 O O . THR A 1 98 ? -9.839 3.412 26.864 1.00 80.50 98 THR A O 1
ATOM 738 N N . GLY A 1 99 ? -10.362 4.092 24.789 1.00 74.38 99 GLY A N 1
ATOM 739 C CA . GLY A 1 99 ? -11.633 4.731 25.171 1.00 74.38 99 GLY A CA 1
ATOM 740 C C . GLY A 1 99 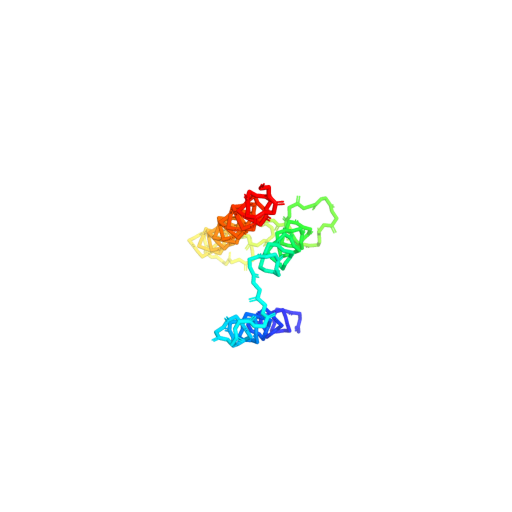? -12.706 3.752 25.676 1.00 74.38 99 GLY A C 1
ATOM 741 O O . GLY A 1 99 ? -13.524 4.087 26.535 1.00 74.38 99 GLY A O 1
ATOM 742 N N . HIS A 1 100 ? -12.690 2.504 25.199 1.00 69.06 100 HIS A N 1
ATOM 743 C CA . HIS A 1 100 ? -13.531 1.444 25.762 1.00 69.06 100 HIS A CA 1
ATOM 744 C C . HIS A 1 100 ? -13.090 1.003 27.164 1.00 69.06 100 HIS A C 1
ATOM 746 O O . HIS A 1 100 ? -13.925 0.528 27.930 1.00 69.06 100 HIS A O 1
ATOM 752 N N . LEU A 1 101 ? -11.806 1.143 27.502 1.00 69.25 101 LEU A N 1
ATOM 753 C CA . LEU A 1 101 ? -11.292 0.790 28.825 1.00 69.25 101 LEU A CA 1
ATOM 754 C C . LEU A 1 101 ? -11.700 1.828 29.881 1.00 69.25 101 LEU A C 1
ATOM 756 O O . LEU A 1 101 ? -12.096 1.457 30.979 1.00 69.25 101 LEU A O 1
ATOM 760 N N . THR A 1 102 ? -11.651 3.119 29.540 1.00 65.50 102 THR A N 1
ATOM 761 C CA . THR A 1 102 ? -11.981 4.220 30.462 1.00 65.50 102 THR A CA 1
ATOM 762 C C . THR A 1 102 ? -13.476 4.394 30.720 1.00 65.50 102 THR A C 1
ATOM 764 O O . THR A 1 102 ? -13.836 4.910 31.764 1.00 65.50 102 THR A O 1
ATOM 767 N N . SER A 1 103 ? -14.356 3.954 29.815 1.00 64.31 103 SER A N 1
ATOM 768 C CA . SER A 1 103 ? -15.820 3.980 30.021 1.00 64.31 103 SER A CA 1
ATOM 769 C C . SER A 1 103 ? -16.354 2.829 30.884 1.00 64.31 103 SER A C 1
ATOM 771 O O . SER A 1 103 ? -17.547 2.783 31.177 1.00 64.31 103 SER A O 1
ATOM 773 N N . ARG A 1 104 ? -15.492 1.875 31.254 1.00 60.09 104 ARG A N 1
ATOM 774 C CA . ARG A 1 104 ? -15.824 0.712 32.094 1.00 60.09 104 ARG A CA 1
ATOM 775 C C . ARG A 1 104 ? -15.299 0.826 33.532 1.00 60.09 104 ARG A C 1
ATOM 777 O O . ARG A 1 104 ? -15.492 -0.118 34.296 1.00 60.09 104 ARG A O 1
ATOM 784 N N . LEU A 1 105 ? -14.630 1.929 33.865 1.00 59.06 105 LEU A N 1
ATOM 785 C CA . LEU A 1 105 ? -14.167 2.293 35.208 1.00 59.06 105 LEU A CA 1
ATOM 786 C C . LEU A 1 105 ? -15.068 3.398 35.761 1.00 59.06 105 LEU A C 1
ATOM 788 O O . LEU A 1 105 ? -15.319 3.366 36.983 1.00 59.06 105 LEU A O 1
#

pLDDT: mean 91.6, std 8.93, range [56.56, 98.31]

Radius of gyration: 17.43 Å; chains: 1; bounding box: 38×23×58 Å

Foldseek 3Di:
DVVVVVVVVVVVCVVVQVVCVVVVNDALVVLLVVLVVVLVVLCCQEPDPNHPHHLVNQLVVDPDNVVSVVRSVVSVVVSVVSVVSNVVSVVRVVVVVVVVVVVVD

Sequence (105 aa):
MGFLADIVTIYMVIGVGLTLSRRDVVGPRFWAMIGAGGLALGWLSHSSPFTDQPVSAIFHAYHSTTAGILAVGCLVLRMVTVLLATLQALMLWSHRATGHLTSRL

Secondary structure (DSSP, 8-state):
-HHHHHHHHHHHHHHHHHHHHHTTSS-HHHHHHHHHHHHHHHHHHHTSTT-SS-HHHHHHTSSSHHHHHHHHHHHHHHHHHHHHHHHHHHHHHHHHHHHHHHTT-